Protein AF-A0A227IYW2-F1 (afdb_monomer_lite)

Organism: Vibrio parahaemolyticus (NCBI:txid670)

Foldseek 3Di:
DPDDDFAAAPRVPQDPVNVVCVVVVVVLVVVVVVVVVVQAPQEAAADDDPVVVVVCPVVDPPSVVSVVDRHHSHYPCVVVVVPDHD

Structure (mmCIF, N/CA/C/O backbone):
data_AF-A0A227IYW2-F1
#
_entry.id   AF-A0A227IYW2-F1
#
loop_
_atom_site.group_PDB
_atom_site.id
_atom_site.type_symbol
_atom_site.label_atom_id
_atom_site.label_alt_id
_atom_site.label_comp_id
_atom_site.label_asym_id
_atom_site.label_entity_id
_atom_site.label_seq_id
_atom_site.pdbx_PDB_ins_code
_atom_site.Cartn_x
_atom_site.Cartn_y
_atom_site.Cartn_z
_atom_site.occupancy
_atom_site.B_iso_or_equiv
_atom_site.auth_seq_id
_atom_site.auth_comp_id
_atom_site.auth_asym_id
_atom_site.auth_atom_id
_atom_site.pdbx_PDB_model_num
ATOM 1 N N . GLY A 1 1 ? -17.284 -1.695 -7.987 1.00 41.25 1 GLY A N 1
ATOM 2 C CA . GLY A 1 1 ? -18.541 -0.944 -8.180 1.00 41.25 1 GLY A CA 1
ATOM 3 C C . GLY A 1 1 ? -18.229 0.418 -8.775 1.00 41.25 1 GLY A C 1
ATOM 4 O O . GLY A 1 1 ? -17.110 0.875 -8.567 1.00 41.25 1 GLY A O 1
ATOM 5 N N . PRO A 1 2 ? -19.159 1.050 -9.508 1.00 57.12 2 PRO A N 1
ATOM 6 C CA . PRO A 1 2 ? -18.862 2.168 -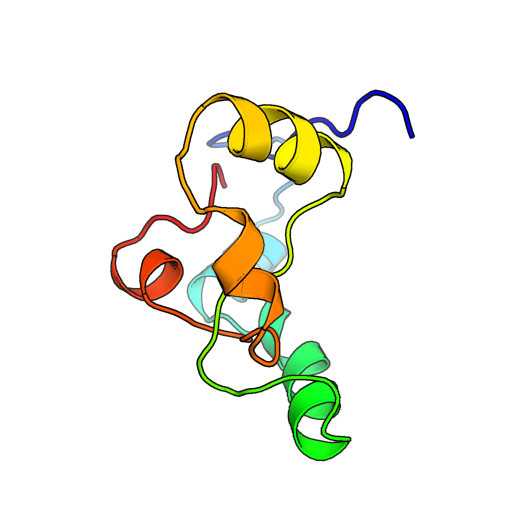10.410 1.00 57.12 2 PRO A CA 1
ATOM 7 C C . PRO A 1 2 ? -18.612 3.527 -9.729 1.00 57.12 2 PRO A C 1
ATOM 9 O O . PRO A 1 2 ? -18.472 4.523 -10.420 1.00 57.12 2 PRO A O 1
ATOM 12 N N . ASN A 1 3 ? -18.513 3.601 -8.399 1.00 58.28 3 ASN A N 1
ATOM 13 C CA . ASN A 1 3 ? -18.035 4.804 -7.713 1.00 58.28 3 ASN A CA 1
ATOM 14 C C . ASN A 1 3 ? -17.432 4.432 -6.352 1.00 58.28 3 ASN A C 1
ATOM 16 O O . ASN A 1 3 ? -18.145 4.258 -5.364 1.00 58.28 3 ASN A O 1
ATOM 20 N N . ILE A 1 4 ? -16.110 4.252 -6.299 1.00 64.50 4 ILE A N 1
ATOM 21 C CA . ILE A 1 4 ? -15.391 4.077 -5.032 1.00 64.50 4 ILE A CA 1
ATOM 22 C C . ILE A 1 4 ? -15.017 5.476 -4.544 1.00 64.50 4 ILE A C 1
ATOM 24 O O . ILE A 1 4 ? -14.022 6.042 -4.989 1.00 64.50 4 ILE A O 1
ATOM 28 N N . LYS A 1 5 ? -15.824 6.047 -3.641 1.00 69.50 5 LYS A N 1
ATOM 29 C CA . LYS A 1 5 ? -15.512 7.337 -3.014 1.00 69.50 5 LYS A CA 1
ATOM 30 C C . LYS A 1 5 ? -14.250 7.182 -2.162 1.00 69.50 5 LYS A C 1
ATOM 32 O O . LYS A 1 5 ? -14.293 6.513 -1.123 1.00 69.50 5 LYS A O 1
ATOM 37 N N . GLN A 1 6 ? -13.143 7.772 -2.617 1.00 71.50 6 GLN A N 1
ATOM 38 C CA . GLN A 1 6 ? -11.903 7.805 -1.844 1.00 71.50 6 GLN A CA 1
ATOM 39 C C . GLN A 1 6 ? -12.138 8.475 -0.487 1.00 71.50 6 GLN A C 1
ATOM 41 O O . GLN A 1 6 ? -13.053 9.287 -0.329 1.00 71.50 6 GLN A O 1
ATOM 46 N N . ALA A 1 7 ? -11.351 8.069 0.510 1.00 74.75 7 ALA A N 1
ATOM 47 C CA . ALA A 1 7 ? -11.313 8.795 1.769 1.00 74.75 7 ALA A CA 1
ATOM 48 C C . ALA A 1 7 ? -10.809 10.213 1.486 1.00 74.75 7 ALA A C 1
ATOM 50 O O . ALA A 1 7 ? -9.954 10.402 0.629 1.00 74.75 7 ALA A O 1
ATOM 51 N N . THR A 1 8 ? -11.384 11.198 2.159 1.00 79.00 8 THR A N 1
ATOM 52 C CA . THR A 1 8 ? -10.954 12.597 2.070 1.00 79.00 8 THR A CA 1
ATOM 53 C C . THR A 1 8 ? -10.346 13.011 3.395 1.00 79.00 8 THR A C 1
ATOM 55 O O . THR A 1 8 ? -10.688 12.440 4.431 1.00 79.00 8 THR A O 1
ATOM 58 N N . LYS A 1 9 ? -9.513 14.051 3.399 1.00 71.31 9 LYS A N 1
ATOM 59 C CA . LYS A 1 9 ? -9.017 14.623 4.656 1.00 71.31 9 LYS A CA 1
ATOM 60 C C . LYS A 1 9 ? -10.181 14.936 5.612 1.00 71.31 9 LYS A C 1
ATOM 62 O O . LYS A 1 9 ? -11.138 15.602 5.222 1.00 71.31 9 LYS A O 1
ATOM 67 N N . ASN A 1 10 ? -10.089 14.462 6.858 1.00 73.38 10 ASN A N 1
ATOM 68 C CA . ASN A 1 10 ? -11.144 14.543 7.886 1.00 73.38 10 ASN A CA 1
ATOM 69 C C . ASN A 1 10 ? -12.434 13.767 7.552 1.00 73.38 10 ASN A C 1
ATOM 71 O O . ASN A 1 10 ? -13.533 14.203 7.901 1.00 73.38 10 ASN A O 1
ATOM 75 N N . ASP A 1 11 ? -12.321 12.622 6.877 1.00 80.25 11 ASP A N 1
ATOM 76 C CA . ASP A 1 11 ? -13.475 11.775 6.576 1.00 80.25 11 ASP A CA 1
ATOM 77 C C . ASP A 1 11 ? -14.243 11.394 7.863 1.00 80.25 11 ASP A C 1
ATOM 79 O O . ASP A 1 11 ? -13.636 10.843 8.790 1.00 80.25 11 ASP A O 1
ATOM 83 N N . PRO A 1 12 ? -15.573 11.618 7.937 1.00 82.12 12 PRO A N 1
ATOM 84 C CA . PRO A 1 12 ? -16.372 11.314 9.129 1.00 82.12 12 PRO A CA 1
ATOM 85 C C . PRO A 1 12 ? -16.388 9.819 9.484 1.00 82.12 12 PRO A C 1
ATOM 87 O O . PRO A 1 12 ? -16.809 9.448 10.576 1.00 82.12 12 PRO A O 1
ATOM 90 N N . ARG A 1 13 ? -15.925 8.946 8.579 1.00 85.25 13 ARG A N 1
ATOM 91 C CA . ARG A 1 13 ? -15.772 7.504 8.812 1.00 85.25 13 ARG A CA 1
ATOM 92 C C . ARG A 1 13 ? -14.514 7.158 9.623 1.00 85.25 13 ARG A C 1
ATOM 94 O O . ARG A 1 13 ? -14.346 5.999 10.001 1.00 85.25 13 ARG A O 1
ATOM 101 N N . ILE A 1 14 ? -13.613 8.112 9.875 1.00 83.94 14 ILE A N 1
ATOM 102 C CA . ILE A 1 14 ? -12.375 7.882 10.632 1.00 83.94 14 ILE A CA 1
ATOM 103 C C . ILE A 1 14 ? -12.654 8.014 12.128 1.00 83.94 14 ILE A C 1
ATOM 105 O O . ILE A 1 14 ? -12.893 9.098 12.649 1.00 83.94 14 ILE A O 1
ATOM 109 N N . THR A 1 15 ? -12.560 6.896 12.842 1.00 89.31 15 THR A N 1
ATOM 110 C CA . THR A 1 15 ? -12.627 6.880 14.307 1.00 89.31 15 THR A CA 1
ATOM 111 C C . THR A 1 15 ? -11.261 7.213 14.924 1.00 89.31 15 THR A C 1
ATOM 113 O O . THR A 1 15 ? -10.229 7.008 14.275 1.00 89.31 15 THR A O 1
ATOM 116 N N . PRO A 1 16 ? -11.196 7.657 16.196 1.00 88.06 16 PRO A N 1
ATOM 117 C CA . PRO A 1 16 ? -9.923 7.857 16.896 1.00 88.06 16 PRO A CA 1
ATOM 118 C C . PRO A 1 16 ? -9.028 6.606 16.888 1.00 88.06 16 PRO A C 1
ATOM 120 O O . PRO A 1 16 ? -7.816 6.709 16.702 1.00 88.06 16 PRO A O 1
ATOM 123 N N . PHE A 1 17 ? -9.631 5.417 17.003 1.00 88.88 17 PHE A N 1
ATOM 124 C CA . PHE A 1 17 ? -8.928 4.139 16.882 1.00 88.88 17 PHE A CA 1
ATOM 125 C C . PHE A 1 17 ? -8.402 3.896 15.459 1.00 88.88 17 PHE A C 1
ATOM 127 O O . PHE A 1 17 ? -7.236 3.549 15.287 1.00 88.88 17 PHE A O 1
ATOM 134 N N . GLY A 1 18 ? -9.214 4.153 14.428 1.00 86.44 18 GLY A N 1
ATOM 135 C CA . GLY A 1 18 ? -8.773 4.060 13.032 1.00 86.44 18 GLY A CA 1
ATOM 136 C C . GLY A 1 18 ? -7.626 5.024 12.704 1.00 86.44 18 GLY A C 1
ATOM 137 O O . GLY A 1 18 ? -6.682 4.652 12.009 1.00 86.44 18 GLY A O 1
ATOM 138 N N . SER A 1 19 ? -7.659 6.237 13.263 1.00 84.56 19 SER A N 1
ATOM 139 C CA . SER A 1 19 ? -6.569 7.214 13.156 1.00 84.56 19 SER A CA 1
ATOM 140 C C . SER A 1 19 ? -5.279 6.713 13.823 1.00 84.56 19 SER A C 1
ATOM 142 O O . SER A 1 19 ? -4.198 6.811 13.238 1.00 84.56 19 SER A O 1
ATOM 144 N N . PHE A 1 20 ? -5.379 6.098 15.008 1.00 87.62 20 PHE A N 1
ATOM 145 C CA . PHE A 1 20 ? -4.236 5.479 15.684 1.00 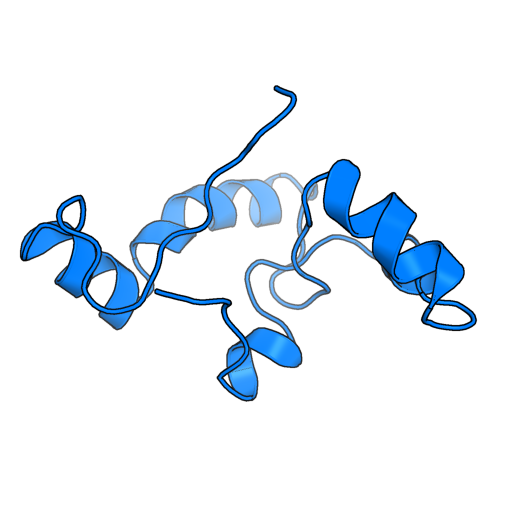87.62 20 PHE A CA 1
ATOM 146 C C . PHE A 1 20 ? -3.617 4.335 14.866 1.00 87.62 20 PHE A C 1
ATOM 148 O O . PHE A 1 20 ? -2.394 4.316 14.693 1.00 87.62 20 PHE A O 1
ATOM 155 N N . LEU A 1 21 ? -4.439 3.427 14.325 1.00 85.19 21 LEU A N 1
ATOM 156 C CA . LEU A 1 21 ? -3.968 2.310 13.498 1.00 85.19 21 LEU A CA 1
ATOM 157 C C . LEU A 1 21 ? -3.215 2.801 12.256 1.00 85.19 21 LEU A C 1
ATOM 159 O O . LEU A 1 21 ? -2.109 2.338 11.999 1.00 85.19 21 LEU A O 1
ATOM 163 N N . ARG A 1 22 ? -3.750 3.804 11.548 1.00 81.00 22 ARG A N 1
ATOM 164 C CA . ARG A 1 22 ? -3.097 4.398 10.367 1.00 81.00 22 ARG A CA 1
ATOM 165 C C . ARG A 1 22 ? -1.787 5.100 10.704 1.00 81.00 22 ARG A C 1
ATOM 167 O O . ARG A 1 22 ? -0.802 4.966 9.980 1.00 81.00 22 ARG A O 1
ATOM 174 N N . ARG A 1 23 ? -1.754 5.851 11.812 1.00 81.06 23 ARG A N 1
ATOM 175 C CA . ARG A 1 23 ? -0.544 6.564 12.254 1.00 81.06 23 ARG A CA 1
ATOM 176 C C . ARG A 1 23 ? 0.583 5.595 12.595 1.00 81.06 23 ARG A C 1
ATOM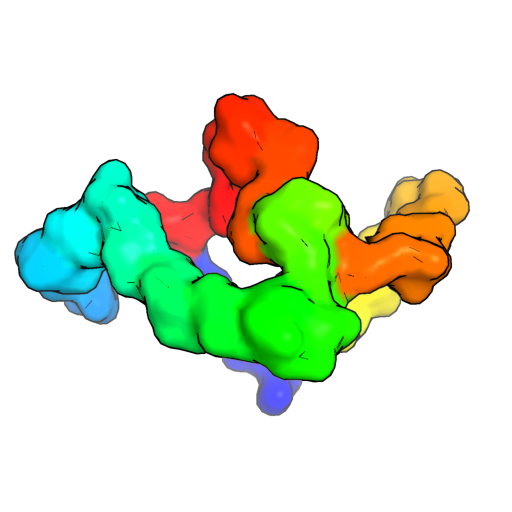 178 O O . ARG A 1 23 ? 1.741 5.877 12.311 1.00 81.06 23 ARG A O 1
ATOM 185 N N . THR A 1 24 ? 0.238 4.456 13.183 1.00 82.69 24 THR A N 1
ATOM 186 C CA . THR A 1 24 ? 1.188 3.397 13.544 1.00 82.69 24 THR A CA 1
ATOM 187 C C . THR A 1 24 ? 1.410 2.379 12.420 1.00 82.69 24 THR A C 1
ATOM 189 O O . THR A 1 24 ? 2.272 1.518 12.551 1.00 82.69 24 THR A O 1
ATOM 192 N N . SER A 1 25 ? 0.691 2.499 11.294 1.00 76.06 25 SER A N 1
ATOM 193 C CA . SER A 1 25 ? 0.679 1.537 10.176 1.00 76.06 25 SER A CA 1
ATOM 194 C C . SER A 1 25 ? 0.291 0.108 10.595 1.00 76.06 25 SER A C 1
ATOM 196 O O . SER A 1 25 ? 0.630 -0.863 9.919 1.00 76.06 25 SER A O 1
ATOM 198 N N . LEU A 1 26 ? -0.422 -0.034 11.719 1.00 81.50 26 LEU A N 1
ATOM 199 C CA . LEU A 1 26 ? -0.902 -1.320 12.231 1.00 81.50 26 LEU A CA 1
ATOM 200 C C . LEU A 1 26 ? -2.054 -1.881 11.387 1.00 81.50 26 LEU A C 1
ATOM 202 O O . LEU A 1 26 ? -2.292 -3.083 11.404 1.00 81.50 26 LEU A O 1
ATOM 206 N N . ASP A 1 27 ? -2.752 -1.040 10.625 1.00 81.06 27 ASP A N 1
ATOM 207 C CA . ASP A 1 27 ? -3.763 -1.466 9.654 1.00 81.06 27 ASP A CA 1
ATOM 208 C C . ASP A 1 27 ? -3.172 -2.267 8.479 1.00 81.06 27 ASP A C 1
ATOM 210 O O . ASP A 1 27 ? -3.888 -3.023 7.823 1.00 81.06 27 ASP A O 1
ATOM 214 N N . GLU A 1 28 ? -1.860 -2.167 8.252 1.00 78.69 28 GLU A N 1
ATOM 215 C CA . GLU A 1 28 ? -1.137 -2.914 7.219 1.00 78.69 28 GLU A CA 1
ATOM 216 C C . GLU A 1 28 ? -0.597 -4.275 7.730 1.00 78.69 28 GLU A C 1
ATOM 218 O O . GLU A 1 28 ? -0.210 -5.120 6.921 1.00 78.69 28 GLU A O 1
ATOM 223 N N . LEU A 1 29 ? -0.609 -4.547 9.049 1.00 82.19 29 LEU A N 1
ATOM 224 C CA . LEU A 1 29 ? -0.143 -5.825 9.634 1.00 82.19 29 LEU A CA 1
ATOM 225 C C . LEU A 1 29 ? -0.810 -7.069 9.021 1.00 82.19 29 LEU A C 1
ATOM 227 O O . LEU A 1 29 ? -0.093 -8.026 8.729 1.00 82.19 29 LEU A O 1
ATOM 231 N N . PRO A 1 30 ? -2.134 -7.095 8.764 1.00 83.81 30 PRO A N 1
ATOM 232 C CA . PRO A 1 30 ? -2.762 -8.234 8.097 1.00 83.81 30 PRO A CA 1
ATOM 233 C C . PRO A 1 30 ? -2.167 -8.526 6.710 1.00 83.81 30 PRO A C 1
ATOM 235 O O . PRO A 1 30 ? -2.056 -9.686 6.322 1.00 83.81 30 PRO A O 1
ATOM 238 N N . GLN A 1 31 ? -1.718 -7.500 5.974 1.00 84.50 31 GLN A N 1
ATOM 239 C CA . GLN A 1 31 ? -1.078 -7.682 4.664 1.00 84.50 31 GLN A CA 1
ATOM 240 C C . GLN A 1 31 ? 0.336 -8.268 4.776 1.00 84.50 31 GLN A C 1
ATOM 242 O O . GLN A 1 31 ? 0.833 -8.835 3.805 1.00 84.50 31 GLN A O 1
ATOM 247 N N . PHE A 1 32 ? 0.974 -8.217 5.949 1.00 86.19 32 PHE A N 1
ATOM 248 C CA . PHE A 1 32 ? 2.258 -8.883 6.182 1.00 86.19 32 PHE A CA 1
ATOM 249 C C . PHE A 1 32 ? 2.165 -10.403 6.002 1.00 86.19 32 PHE A C 1
ATOM 251 O O . PHE A 1 32 ? 3.102 -11.031 5.514 1.00 86.19 32 PHE A O 1
ATOM 258 N N . ILE A 1 33 ? 0.999 -10.994 6.271 1.00 87.69 33 ILE A N 1
ATOM 259 C CA . ILE A 1 33 ? 0.745 -12.415 6.006 1.00 87.69 33 ILE A CA 1
ATOM 260 C C . ILE A 1 33 ? 0.856 -12.717 4.501 1.00 87.69 33 ILE A C 1
ATOM 262 O O . ILE A 1 33 ? 1.438 -13.731 4.122 1.00 87.69 33 ILE A O 1
ATOM 266 N N . ASN A 1 34 ? 0.402 -11.809 3.630 1.00 88.19 34 ASN A N 1
ATOM 267 C CA . ASN A 1 34 ? 0.512 -11.962 2.173 1.00 88.19 34 ASN A CA 1
ATOM 268 C C . ASN A 1 34 ? 1.972 -11.937 1.688 1.00 88.19 34 ASN A C 1
ATOM 270 O O . ASN A 1 34 ? 2.303 -12.535 0.663 1.00 88.19 34 ASN A O 1
ATOM 274 N N . VAL A 1 35 ? 2.865 -11.267 2.425 1.00 88.25 35 VAL A N 1
ATOM 275 C CA . VAL A 1 35 ? 4.311 -11.320 2.160 1.00 88.25 35 VAL A CA 1
ATOM 276 C C . VAL A 1 35 ? 4.860 -12.700 2.495 1.00 88.25 35 VAL A C 1
ATOM 278 O O . VAL A 1 35 ? 5.579 -13.277 1.683 1.00 88.25 35 VAL A O 1
ATOM 281 N N . LEU A 1 36 ? 4.467 -13.265 3.640 1.00 88.56 36 LEU A N 1
ATOM 282 C CA . LEU A 1 36 ? 4.870 -14.618 4.038 1.00 88.56 36 LEU A CA 1
ATOM 283 C C . LEU A 1 36 ? 4.328 -15.688 3.075 1.00 88.56 36 LEU A C 1
ATOM 285 O O . LEU A 1 36 ? 5.026 -16.647 2.764 1.00 88.56 36 LEU A O 1
ATOM 289 N N . GLN A 1 37 ? 3.118 -15.495 2.546 1.00 91.88 37 GLN A N 1
ATOM 290 C CA . GLN A 1 37 ? 2.511 -16.349 1.516 1.00 91.88 37 GLN A CA 1
ATOM 291 C C . GLN A 1 37 ? 3.092 -16.119 0.108 1.00 91.88 37 GLN A C 1
ATOM 293 O O . GLN A 1 37 ? 2.766 -16.845 -0.830 1.00 91.88 37 GLN A O 1
ATOM 298 N N . GLY A 1 38 ? 3.938 -15.099 -0.069 1.00 88.12 38 GLY A N 1
ATOM 299 C CA . GLY A 1 38 ? 4.611 -14.792 -1.327 1.00 88.12 38 GLY A CA 1
ATOM 300 C C . GLY A 1 38 ? 3.756 -14.082 -2.383 1.00 88.12 38 GLY A C 1
ATOM 301 O O . GLY A 1 38 ? 4.254 -13.870 -3.493 1.00 88.12 38 GLY A O 1
ATOM 302 N N . THR A 1 39 ? 2.518 -13.686 -2.078 1.00 87.31 39 THR A N 1
ATOM 303 C CA . THR A 1 39 ? 1.633 -12.937 -2.994 1.00 87.31 39 THR A CA 1
ATOM 304 C C . THR A 1 39 ? 1.947 -11.437 -3.020 1.00 87.31 39 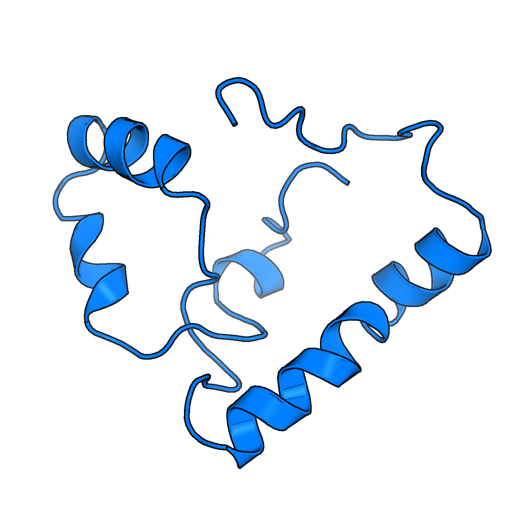THR A C 1
ATOM 306 O O . THR A 1 39 ? 1.672 -10.766 -4.016 1.00 87.31 39 THR A O 1
ATOM 309 N N . MET A 1 40 ? 2.593 -10.916 -1.971 1.00 89.56 40 MET A N 1
ATOM 310 C CA . MET A 1 40 ? 3.081 -9.535 -1.870 1.00 89.56 40 MET A CA 1
ATOM 311 C C . MET A 1 40 ? 4.584 -9.474 -1.550 1.00 89.56 40 MET A C 1
ATOM 313 O O . MET A 1 40 ? 5.208 -10.465 -1.178 1.00 89.56 40 MET A O 1
ATOM 317 N N . SER A 1 41 ? 5.168 -8.289 -1.709 1.00 87.81 41 SER A N 1
ATOM 318 C CA . SER A 1 41 ? 6.511 -7.914 -1.254 1.00 87.81 41 SER A CA 1
ATOM 319 C C . SER A 1 41 ? 6.413 -6.907 -0.101 1.00 87.81 41 SER A C 1
ATOM 321 O O . SER A 1 41 ? 5.414 -6.199 0.033 1.00 87.81 41 SER A O 1
ATOM 323 N N . ILE A 1 42 ? 7.463 -6.792 0.716 1.00 85.88 42 ILE A N 1
ATOM 324 C CA . ILE A 1 42 ? 7.567 -5.714 1.714 1.00 85.88 42 ILE A CA 1
ATOM 325 C C . ILE A 1 42 ? 7.616 -4.358 0.997 1.00 85.88 42 ILE A C 1
ATOM 327 O O . ILE A 1 42 ? 6.862 -3.447 1.339 1.00 85.88 42 ILE A O 1
ATOM 331 N N . VAL A 1 43 ? 8.460 -4.252 -0.037 1.00 86.00 43 VAL A N 1
ATOM 332 C CA . VAL A 1 43 ? 8.646 -3.043 -0.851 1.00 86.00 43 VAL A CA 1
ATOM 333 C C . VAL A 1 43 ? 8.196 -3.307 -2.284 1.00 86.00 43 VAL A C 1
ATOM 335 O O . VAL A 1 43 ? 8.645 -4.264 -2.919 1.00 86.00 43 VAL A O 1
ATOM 338 N N . GLY A 1 44 ? 7.318 -2.452 -2.801 1.00 85.69 44 GLY A N 1
ATOM 339 C CA . GLY A 1 44 ? 6.778 -2.557 -4.152 1.00 85.69 44 GLY A CA 1
ATOM 340 C C . GLY A 1 44 ? 5.679 -1.526 -4.434 1.00 85.69 44 GLY A C 1
ATOM 341 O O . GLY A 1 44 ? 5.287 -0.756 -3.556 1.00 85.69 44 GLY A O 1
ATOM 342 N N . PRO A 1 45 ? 5.161 -1.471 -5.667 1.00 83.69 45 PRO A N 1
ATOM 343 C CA . PRO A 1 45 ? 4.057 -0.585 -6.008 1.00 83.69 45 PRO A CA 1
ATOM 344 C C . PRO A 1 45 ? 2.775 -1.024 -5.288 1.00 83.69 45 PRO A C 1
ATOM 346 O O . PRO A 1 45 ? 2.400 -2.195 -5.341 1.00 83.69 45 PRO A O 1
ATOM 349 N N . ARG A 1 46 ? 2.063 -0.087 -4.648 1.00 79.75 46 ARG A N 1
ATOM 350 C CA . ARG A 1 46 ? 0.762 -0.376 -4.019 1.00 79.75 46 ARG A CA 1
ATOM 351 C C . ARG A 1 46 ? -0.249 -0.827 -5.090 1.00 79.75 46 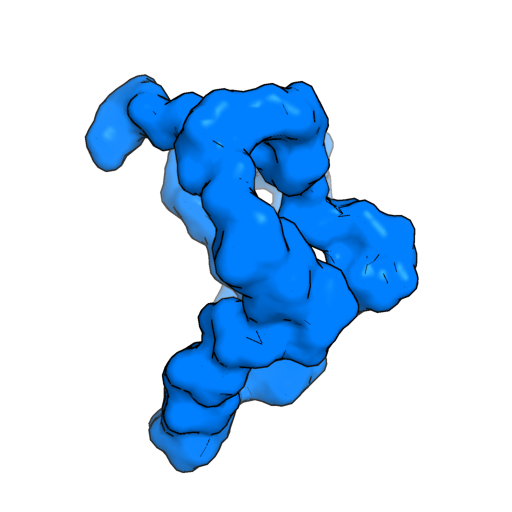ARG A C 1
ATOM 353 O O . ARG A 1 46 ? -0.250 -0.247 -6.182 1.00 79.75 46 ARG A O 1
ATOM 360 N N . PRO A 1 47 ? -1.098 -1.837 -4.846 1.00 70.06 47 PRO A N 1
ATOM 361 C CA . PRO A 1 47 ? -2.156 -2.189 -5.788 1.00 70.06 47 PRO A CA 1
ATOM 362 C C . PRO A 1 47 ? -3.209 -1.071 -5.826 1.00 70.06 47 PRO A C 1
ATOM 364 O O . PRO A 1 47 ? -3.674 -0.617 -4.782 1.00 70.06 47 PRO A O 1
ATOM 367 N N . HIS A 1 48 ? -3.584 -0.616 -7.023 1.00 71.69 48 HIS A N 1
ATOM 368 C CA . HIS A 1 48 ? -4.685 0.335 -7.207 1.00 71.69 48 HIS A CA 1
ATOM 369 C C . HIS A 1 48 ? -5.913 -0.362 -7.784 1.00 71.69 48 HIS A C 1
ATOM 371 O O . HIS A 1 48 ? -5.806 -1.383 -8.467 1.00 71.69 48 HIS A O 1
ATOM 377 N N . ALA A 1 49 ? -7.082 0.223 -7.517 1.00 68.56 49 ALA A N 1
ATOM 378 C CA . ALA A 1 49 ? -8.335 -0.201 -8.123 1.00 68.56 49 ALA A CA 1
ATOM 379 C C . ALA A 1 49 ? -8.239 -0.166 -9.656 1.00 68.56 49 ALA A C 1
ATOM 381 O O . ALA A 1 49 ? -7.656 0.754 -10.228 1.00 68.56 49 ALA A O 1
ATOM 382 N N . VAL A 1 50 ? -8.867 -1.145 -10.311 1.00 66.88 50 VAL A N 1
ATOM 383 C CA . VAL A 1 50 ? -8.854 -1.311 -11.776 1.00 66.88 50 VAL A CA 1
ATOM 384 C C . VAL A 1 50 ? -9.296 -0.038 -12.506 1.00 66.88 50 VAL A C 1
ATOM 386 O O . VAL A 1 50 ? -8.706 0.307 -13.523 1.00 66.88 50 VAL A O 1
ATOM 389 N N . ALA A 1 51 ? -10.258 0.701 -11.942 1.00 62.19 51 ALA A N 1
ATOM 390 C CA . ALA A 1 51 ? -10.730 1.972 -12.491 1.00 62.19 51 ALA A CA 1
ATOM 391 C C . ALA A 1 51 ? -9.613 3.027 -12.616 1.00 62.19 51 ALA A C 1
ATOM 393 O O . ALA A 1 51 ? -9.501 3.671 -13.651 1.00 62.19 51 ALA A O 1
ATOM 394 N N . HIS A 1 52 ? -8.734 3.144 -11.614 1.00 61.41 52 HIS A N 1
ATOM 395 C CA . HIS A 1 52 ? -7.602 4.074 -11.675 1.00 61.41 52 HIS A CA 1
ATOM 396 C C . HIS A 1 52 ? -6.522 3.605 -12.657 1.00 61.41 52 HIS A C 1
ATOM 398 O O . HIS A 1 52 ? -5.833 4.427 -13.250 1.00 61.41 52 HIS A O 1
ATOM 404 N N . ASN A 1 53 ? -6.357 2.292 -12.858 1.00 61.81 53 ASN A N 1
ATOM 405 C CA . ASN A 1 53 ? -5.362 1.788 -13.807 1.00 61.81 53 ASN A CA 1
ATOM 406 C C . ASN A 1 53 ? -5.699 2.184 -15.250 1.00 61.81 53 ASN A C 1
ATOM 408 O O . ASN A 1 53 ? -4.780 2.495 -16.002 1.00 61.81 53 ASN A O 1
ATOM 412 N N . GLU A 1 54 ? -6.981 2.189 -15.626 1.00 68.00 54 GLU A N 1
ATOM 413 C CA . GLU A 1 54 ? -7.403 2.568 -16.980 1.00 68.00 54 GLU A CA 1
ATOM 414 C C . GLU A 1 54 ? -7.191 4.065 -17.239 1.00 68.00 54 GLU A C 1
ATOM 416 O O . GLU A 1 54 ? -6.631 4.442 -18.266 1.00 68.00 54 GLU A O 1
ATOM 421 N N . GLU A 1 55 ? -7.527 4.910 -16.263 1.00 70.81 55 GLU A N 1
ATOM 422 C CA . GLU A 1 55 ? -7.289 6.354 -16.328 1.00 70.81 55 GLU A CA 1
ATOM 423 C C . GLU A 1 55 ? -5.787 6.677 -16.431 1.00 70.81 55 GLU A C 1
ATOM 425 O O . GLU A 1 55 ? -5.339 7.351 -17.361 1.00 70.81 55 GLU A O 1
ATOM 430 N N . TYR A 1 56 ? -4.961 6.126 -15.533 1.00 69.69 56 TYR A N 1
ATOM 431 C CA . TYR A 1 56 ? -3.523 6.408 -15.536 1.00 69.69 56 TYR A CA 1
ATOM 432 C C . TYR A 1 56 ? -2.778 5.789 -16.719 1.00 69.69 56 TYR A C 1
ATOM 434 O O . TYR A 1 56 ? -1.743 6.321 -17.125 1.00 69.69 56 TYR A O 1
ATOM 442 N N . ARG A 1 57 ? -3.287 4.697 -17.304 1.00 70.00 57 ARG A N 1
ATOM 443 C CA . ARG A 1 57 ? -2.710 4.098 -18.514 1.00 70.00 57 ARG A CA 1
ATOM 444 C C . ARG A 1 57 ? -2.737 5.065 -19.697 1.00 70.00 57 ARG A C 1
ATOM 446 O O . ARG A 1 57 ? -1.817 5.020 -20.511 1.00 70.00 57 ARG A O 1
ATOM 453 N N . GLN A 1 58 ? -3.762 5.908 -19.794 1.00 73.69 58 GLN A N 1
ATOM 454 C CA . GLN A 1 58 ? -3.907 6.873 -20.885 1.00 73.69 58 GLN A CA 1
ATOM 455 C C . GLN A 1 58 ? -3.035 8.121 -20.677 1.00 73.69 58 GLN A C 1
ATOM 457 O O . GLN A 1 58 ? -2.591 8.726 -21.648 1.00 73.69 58 GLN A O 1
ATOM 462 N N . ILE A 1 59 ? -2.745 8.474 -19.420 1.00 76.62 59 ILE A N 1
ATOM 463 C CA . ILE A 1 59 ? -2.055 9.722 -19.057 1.00 76.62 59 ILE A CA 1
ATOM 464 C C . ILE A 1 59 ? -0.540 9.519 -18.889 1.00 76.62 59 ILE A C 1
ATOM 466 O O . ILE A 1 59 ? 0.251 10.394 -19.235 1.00 76.62 59 ILE A O 1
ATOM 470 N N . VAL A 1 60 ? -0.109 8.367 -18.361 1.00 77.50 60 VAL A N 1
ATOM 471 C CA . VAL A 1 60 ? 1.296 8.108 -18.018 1.00 77.50 60 VAL A CA 1
ATOM 472 C C . VAL A 1 60 ? 1.875 7.018 -18.916 1.00 77.50 60 VAL A C 1
ATOM 474 O O . VAL A 1 60 ? 1.559 5.829 -18.802 1.00 77.50 60 VAL A O 1
ATOM 477 N N . ALA A 1 61 ? 2.805 7.417 -19.784 1.00 75.25 61 ALA A N 1
ATOM 478 C CA . ALA A 1 61 ? 3.546 6.483 -20.619 1.00 75.25 61 ALA A CA 1
ATOM 479 C C . ALA A 1 61 ? 4.222 5.406 -19.752 1.00 75.25 61 ALA A C 1
ATOM 481 O O . ALA A 1 61 ? 4.921 5.700 -18.784 1.00 75.25 61 ALA A O 1
ATOM 482 N N . ARG A 1 62 ? 4.035 4.133 -20.124 1.00 76.94 62 ARG A N 1
ATOM 483 C CA . ARG A 1 62 ? 4.609 2.961 -19.435 1.00 76.94 62 ARG A CA 1
ATOM 484 C C . ARG A 1 62 ? 4.095 2.729 -18.000 1.00 76.94 62 ARG A C 1
ATOM 486 O O . ARG A 1 62 ? 4.679 1.899 -17.305 1.00 76.94 62 ARG A O 1
ATOM 493 N N . TYR A 1 63 ? 2.983 3.347 -17.576 1.00 77.69 63 TYR A N 1
ATOM 494 C CA . TYR A 1 63 ? 2.370 3.132 -16.249 1.00 77.69 63 TYR A CA 1
ATOM 495 C C . TYR A 1 63 ? 2.195 1.647 -15.899 1.00 77.69 63 TYR A C 1
ATOM 497 O O . TYR A 1 63 ? 2.492 1.213 -14.787 1.00 77.69 63 TYR A O 1
ATOM 505 N N . MET A 1 64 ? 1.813 0.839 -16.892 1.00 79.50 64 MET A N 1
ATOM 506 C CA . MET A 1 64 ? 1.580 -0.599 -16.740 1.00 79.50 64 MET A CA 1
ATOM 507 C C . MET A 1 64 ? 2.824 -1.406 -16.329 1.00 79.50 64 MET A C 1
ATOM 509 O O . MET A 1 64 ? 2.679 -2.527 -15.843 1.00 79.50 64 MET A O 1
ATOM 513 N N . LEU A 1 65 ? 4.045 -0.865 -16.469 1.00 81.12 65 LEU A N 1
ATOM 514 C CA . LEU A 1 65 ? 5.274 -1.554 -16.052 1.00 81.12 65 LEU A CA 1
ATOM 515 C C . LEU A 1 65 ? 5.294 -1.875 -14.555 1.00 81.12 65 LEU A C 1
ATOM 517 O O . LEU A 1 65 ? 5.925 -2.853 -14.160 1.00 81.12 65 LEU A O 1
ATOM 521 N N . ARG A 1 66 ? 4.564 -1.114 -13.732 1.00 80.75 66 ARG A N 1
ATOM 522 C CA . ARG A 1 66 ? 4.446 -1.374 -12.291 1.00 80.75 66 ARG A CA 1
ATOM 523 C C . ARG A 1 66 ? 3.842 -2.743 -11.963 1.00 80.75 66 ARG A C 1
ATOM 525 O O . ARG A 1 66 ? 4.083 -3.257 -10.881 1.00 80.75 66 ARG A O 1
ATOM 532 N N . HIS A 1 67 ? 3.078 -3.338 -12.882 1.00 81.38 67 HIS A N 1
ATOM 533 C CA . HIS A 1 67 ? 2.464 -4.657 -12.693 1.00 81.38 67 HIS A CA 1
ATOM 534 C C . HIS A 1 67 ? 3.418 -5.822 -12.993 1.00 81.38 67 HIS A C 1
ATOM 536 O O . HIS A 1 67 ? 3.038 -6.975 -12.823 1.00 81.38 67 HIS A O 1
ATOM 542 N N . LYS A 1 68 ? 4.656 -5.547 -13.428 1.00 83.44 68 LYS A N 1
ATOM 543 C CA . LYS A 1 68 ? 5.675 -6.583 -13.668 1.00 83.44 68 LYS A CA 1
ATOM 544 C C . LYS A 1 68 ? 6.352 -7.087 -12.391 1.00 83.44 68 LYS A C 1
ATOM 546 O O . LYS A 1 68 ? 7.090 -8.063 -12.444 1.00 83.44 68 LYS A O 1
ATOM 551 N N . VAL A 1 69 ? 6.136 -6.411 -11.265 1.00 84.69 69 VAL A N 1
ATOM 552 C CA . VAL A 1 69 ? 6.724 -6.746 -9.964 1.00 84.69 69 VAL A CA 1
ATOM 553 C C . VAL A 1 69 ? 5.619 -7.000 -8.945 1.00 84.69 69 VAL A C 1
ATOM 555 O O . VAL A 1 69 ? 4.496 -6.518 -9.107 1.00 84.69 69 VAL A O 1
ATOM 558 N N . LYS A 1 70 ? 5.931 -7.757 -7.886 1.00 85.50 70 LYS A N 1
ATOM 559 C CA . LYS A 1 70 ? 4.962 -8.032 -6.821 1.00 85.50 70 LYS A CA 1
ATOM 560 C C . LYS A 1 70 ? 4.511 -6.720 -6.161 1.00 85.50 70 LYS A C 1
ATOM 562 O O . LYS A 1 70 ? 5.351 -5.848 -5.918 1.00 85.50 70 LYS A O 1
ATOM 567 N N . PRO A 1 71 ? 3.213 -6.574 -5.853 1.00 87.12 71 PRO A N 1
ATOM 568 C CA . PRO A 1 71 ? 2.723 -5.423 -5.110 1.00 87.12 71 PRO A CA 1
ATOM 569 C C . PRO A 1 71 ? 3.378 -5.340 -3.727 1.00 87.12 71 PRO A C 1
ATOM 571 O O . PRO A 1 71 ? 3.703 -6.363 -3.126 1.00 87.12 71 PRO A O 1
ATOM 574 N N . GLY A 1 72 ? 3.578 -4.116 -3.240 1.00 86.81 72 GLY A N 1
ATOM 575 C CA . GLY A 1 72 ? 4.241 -3.838 -1.965 1.00 86.81 72 GLY A CA 1
ATOM 576 C C . GLY A 1 72 ? 3.285 -3.401 -0.863 1.00 86.81 72 GLY A C 1
ATOM 577 O O . GLY A 1 72 ? 2.339 -2.662 -1.143 1.00 86.81 72 GLY A O 1
ATOM 578 N N . ILE A 1 73 ? 3.576 -3.791 0.383 1.00 84.50 73 ILE A N 1
ATOM 579 C CA . ILE A 1 73 ? 2.955 -3.183 1.576 1.00 84.50 73 ILE A CA 1
ATOM 580 C C . ILE A 1 73 ? 3.342 -1.699 1.647 1.00 84.50 73 ILE A C 1
ATOM 582 O O . ILE A 1 73 ? 2.494 -0.812 1.755 1.00 84.50 73 ILE A O 1
ATOM 586 N N . THR A 1 74 ? 4.639 -1.417 1.505 1.00 81.62 74 THR A N 1
ATOM 587 C CA . THR A 1 74 ? 5.181 -0.061 1.369 1.00 81.62 74 THR A CA 1
ATOM 588 C C . THR A 1 74 ? 5.898 0.110 0.030 1.00 81.62 74 THR A C 1
ATOM 590 O O . THR A 1 74 ? 6.116 -0.848 -0.710 1.00 81.62 74 THR A O 1
ATOM 593 N N . GLY A 1 75 ? 6.268 1.340 -0.306 1.00 82.50 75 GLY A N 1
ATOM 594 C CA . GLY A 1 75 ? 6.890 1.668 -1.579 1.00 82.50 75 GLY A CA 1
ATOM 595 C C . GLY A 1 75 ? 7.288 3.133 -1.671 1.00 82.50 75 GLY A C 1
ATOM 596 O O . GLY A 1 75 ? 7.084 3.918 -0.744 1.00 82.50 75 GLY A O 1
ATOM 597 N N . TRP A 1 76 ? 7.847 3.506 -2.822 1.00 82.38 76 TRP A N 1
ATOM 598 C CA . TRP A 1 76 ? 8.345 4.860 -3.078 1.00 82.38 76 TRP A CA 1
ATOM 599 C C . TRP A 1 76 ? 7.291 5.944 -2.804 1.00 82.38 76 TRP A C 1
ATOM 601 O O . TRP A 1 76 ? 7.590 6.955 -2.175 1.00 82.38 76 TRP A O 1
ATOM 611 N N . ALA A 1 77 ? 6.038 5.707 -3.200 1.00 79.44 77 ALA A N 1
ATOM 612 C CA . ALA A 1 77 ? 4.933 6.626 -2.939 1.00 79.44 77 ALA A CA 1
ATOM 613 C C . ALA A 1 77 ? 4.639 6.769 -1.433 1.00 79.44 77 ALA A C 1
ATOM 615 O O . ALA A 1 77 ? 4.529 7.886 -0.937 1.00 79.44 77 ALA A O 1
ATOM 616 N N . GLN A 1 78 ? 4.579 5.659 -0.686 1.00 76.75 78 GLN A N 1
ATOM 617 C CA . GLN A 1 78 ? 4.287 5.677 0.752 1.00 76.75 78 GLN A CA 1
ATOM 618 C C . GLN A 1 78 ? 5.381 6.355 1.592 1.00 76.75 78 GLN A C 1
ATOM 620 O O . GLN A 1 78 ? 5.049 6.983 2.601 1.00 76.75 78 GLN A O 1
ATOM 625 N N . ILE A 1 79 ? 6.653 6.226 1.190 1.00 77.56 79 ILE A N 1
ATOM 626 C CA . ILE A 1 79 ? 7.803 6.867 1.854 1.00 77.56 79 ILE A CA 1
ATOM 627 C C . ILE A 1 79 ? 7.796 8.380 1.604 1.00 77.56 79 ILE A C 1
ATOM 629 O O . ILE A 1 79 ? 8.080 9.152 2.511 1.00 77.56 79 ILE A O 1
ATOM 633 N N . ASN A 1 80 ? 7.391 8.808 0.406 1.00 80.94 80 ASN A N 1
ATOM 634 C CA . ASN A 1 80 ? 7.260 10.223 0.050 1.00 80.94 80 ASN A CA 1
ATOM 635 C C . ASN A 1 80 ? 5.912 10.844 0.481 1.00 80.94 80 ASN A C 1
ATOM 637 O O . ASN A 1 80 ? 5.554 11.922 0.020 1.00 80.94 80 ASN A O 1
ATOM 641 N N . GLY A 1 81 ? 5.136 10.172 1.340 1.00 72.00 81 GLY A N 1
ATOM 642 C CA . GLY A 1 81 ? 3.874 10.703 1.871 1.00 72.00 81 GLY A CA 1
ATOM 643 C C . GLY A 1 81 ? 2.679 10.650 0.909 1.00 72.00 81 GLY A C 1
ATOM 644 O O . GLY A 1 81 ? 1.572 11.011 1.298 1.00 72.00 81 GLY A O 1
ATOM 645 N N . TYR A 1 82 ? 2.841 10.120 -0.305 1.00 75.19 82 TYR A N 1
ATOM 646 C CA . TYR A 1 82 ? 1.772 9.950 -1.296 1.00 75.19 82 TYR A CA 1
ATOM 647 C C . TYR A 1 82 ? 0.943 8.685 -1.023 1.00 75.19 82 TYR A C 1
ATOM 649 O O . TYR A 1 82 ? 0.856 7.775 -1.850 1.00 75.19 82 TYR A O 1
ATOM 657 N N . ARG A 1 83 ? 0.350 8.597 0.173 1.00 68.06 83 ARG A N 1
ATOM 658 C CA . ARG A 1 83 ? -0.463 7.445 0.611 1.00 68.06 83 ARG A CA 1
ATOM 659 C C . ARG A 1 83 ? -1.904 7.467 0.069 1.00 68.06 83 ARG A C 1
ATOM 661 O O . ARG A 1 83 ? -2.618 6.483 0.242 1.00 68.06 83 ARG A O 1
ATOM 668 N N . GLY A 1 84 ? -2.283 8.531 -0.644 1.00 65.81 84 GLY A N 1
ATOM 669 C CA . GLY A 1 84 ? -3.666 8.861 -0.998 1.00 65.81 84 GLY A CA 1
ATOM 670 C C . GLY A 1 84 ? -4.280 9.817 0.027 1.00 65.81 84 GLY A C 1
ATOM 671 O O . GLY A 1 84 ? -3.713 10.012 1.101 1.00 65.81 84 GLY A O 1
ATOM 672 N N . GLU A 1 85 ? -5.410 10.433 -0.315 1.00 54.47 85 GLU A N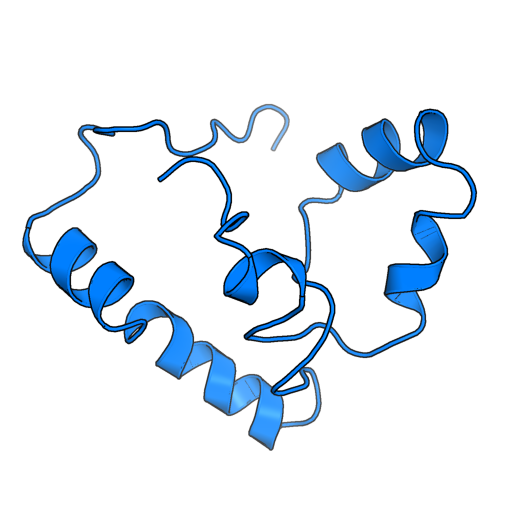 1
ATOM 673 C CA . GLU A 1 85 ? -6.183 11.242 0.632 1.00 54.47 85 GLU A CA 1
ATOM 674 C C . GLU A 1 85 ? -6.635 10.346 1.807 1.00 54.47 85 GLU A C 1
ATOM 676 O O . GLU A 1 85 ? -7.282 9.311 1.618 1.00 54.47 85 GLU A O 1
ATOM 681 N N . THR A 1 86 ? -6.245 10.716 3.028 1.00 47.19 86 THR A N 1
ATOM 682 C CA . THR A 1 86 ? -6.706 10.128 4.299 1.00 47.19 86 THR A CA 1
ATOM 683 C C . THR A 1 86 ? -7.181 11.217 5.227 1.00 47.19 86 THR A C 1
ATOM 685 O O . THR A 1 86 ? -6.517 12.279 5.255 1.00 47.19 86 THR A O 1
#

InterPro domains:
  IPR003362 Bacterial sugar transferase [PF02397] (5-85)

Sequence (86 aa):
GPNIKQATKNDPRITPFGSFLRRTSLDELPQFINVLQGTMSIVGPRPHAVAHNEEYRQIVARYMLRHKVKPGITGWAQINGYRGET

pLDDT: mean 77.87, std 9.87, range [41.25, 91.88]

Radius of gyration: 14.35 Å; chains: 1; bounding box: 28×31×38 Å

Secondary structure (DSSP, 8-state):
--------TT-TT--HHHHHHHHHTGGGHHHHHHHHTTSSEEESPPP--HHHHHHHHHHSTTGGGGGGS--EEE-HHHHTT-S---